Protein AF-A0A177PHB6-F1 (afdb_monomer_lite)

pLDDT: mean 78.99, std 9.46, range [44.97, 89.94]

Radius of gyration: 30.99 Å; chains: 1; bounding box: 44×29×103 Å

Sequence (149 aa):
MADPSELLQQLRPLRAPPPDGTAEVLLMALVGCGAGALLTLAVLFWRARHRPLRRAALSALASARALPATERLAAQARMLRDLVGALDGGVAHLHGESWLTRLDAIFTTTLFSEGEGRAFGDALYRPRADDPSETLDRSLQKLLSRLDR

Secondary structure (DSSP, 8-state):
---HHHHHHHS----PPP--THHHHHHHHHHHHHHHHHHHHHHHHHHHHTS-HHHHHHHHHHHHHTS-HHHHHHHHHHHHHHHHHHHHS-GGG--HHHHHHHHHHHHT-STTTTSGGGGGTGGGSS--SS-THHHHHHHHHHHHHHTT-

Foldseek 3Di:
DDDVVVVVVVPPPPPPDDPPCPVVVVVVVVVVVVVVVVVVVVVVVVCVLPPPLLVVLVVQLVVLVVDDLLCSLVSNLVSLVVSVCSVPVPCPPDAAQRNLVVSCVVLVHCCCVPHPVSCSGPVVPDDDPDRCSVVVSVVSNVSSVVVVD

Structure (mmCIF, N/CA/C/O backbone):
data_AF-A0A177PHB6-F1
#
_entry.id   AF-A0A177PHB6-F1
#
loop_
_atom_site.group_PDB
_atom_site.id
_atom_site.type_symbol
_atom_site.label_atom_id
_atom_site.label_alt_id
_atom_site.label_comp_id
_atom_site.label_asym_id
_atom_site.label_entity_id
_atom_site.label_seq_id
_atom_site.pdbx_PDB_ins_code
_atom_site.Cartn_x
_atom_site.Cartn_y
_atom_site.Cartn_z
_atom_site.occupancy
_atom_site.B_iso_or_equiv
_atom_site.auth_seq_id
_atom_site.auth_comp_id
_atom_site.auth_asym_id
_atom_site.auth_atom_id
_atom_site.pdbx_PDB_model_num
ATOM 1 N N . MET A 1 1 ? 0.836 5.698 -86.442 1.00 51.59 1 MET A N 1
ATOM 2 C CA . MET A 1 1 ? 1.066 4.676 -85.402 1.00 51.59 1 MET A CA 1
ATOM 3 C C . MET A 1 1 ? 2.437 4.972 -84.838 1.00 51.59 1 MET A C 1
ATOM 5 O O . MET A 1 1 ? 3.375 4.966 -85.618 1.00 51.59 1 MET A O 1
ATOM 9 N N . ALA A 1 2 ? 2.523 5.393 -83.576 1.00 60.09 2 ALA A N 1
ATOM 10 C CA . ALA A 1 2 ? 3.808 5.710 -82.956 1.00 60.09 2 ALA A CA 1
ATOM 11 C C . ALA A 1 2 ? 4.577 4.408 -82.701 1.00 60.09 2 ALA A C 1
ATOM 13 O O . ALA A 1 2 ? 3.974 3.426 -82.258 1.00 60.09 2 ALA A O 1
ATOM 14 N N . ASP A 1 3 ? 5.868 4.401 -83.027 1.00 70.31 3 ASP A N 1
ATOM 15 C CA . ASP A 1 3 ? 6.719 3.223 -82.904 1.00 70.31 3 ASP A CA 1
ATOM 16 C C . ASP A 1 3 ? 6.909 2.878 -81.414 1.00 70.31 3 ASP A C 1
ATOM 18 O O . ASP A 1 3 ? 7.277 3.746 -80.617 1.00 70.31 3 ASP A O 1
ATOM 22 N N . PRO A 1 4 ? 6.674 1.627 -80.982 1.00 66.50 4 PRO A N 1
ATOM 23 C CA . PRO A 1 4 ? 6.790 1.242 -79.572 1.00 66.50 4 PRO A CA 1
ATOM 24 C C . PRO A 1 4 ? 8.209 1.451 -79.009 1.00 66.50 4 PRO A C 1
ATOM 26 O O . PRO A 1 4 ? 8.388 1.636 -77.807 1.00 66.50 4 PRO A O 1
ATOM 29 N N . SER A 1 5 ? 9.217 1.489 -79.878 1.00 64.88 5 SER A N 1
ATOM 30 C CA . SER A 1 5 ? 10.608 1.835 -79.580 1.00 64.88 5 SER A CA 1
ATOM 31 C C . SER A 1 5 ? 10.809 3.308 -79.189 1.00 64.88 5 SER A C 1
ATOM 33 O O . SER A 1 5 ? 11.649 3.581 -78.333 1.00 64.88 5 SER A O 1
ATOM 35 N N . GLU A 1 6 ? 10.030 4.251 -79.734 1.00 70.88 6 GLU A N 1
ATOM 36 C CA . GLU A 1 6 ? 10.066 5.670 -79.327 1.00 70.88 6 GLU A CA 1
ATOM 37 C C . GLU A 1 6 ? 9.518 5.861 -77.906 1.00 70.88 6 GLU A C 1
ATOM 39 O O . GLU A 1 6 ? 10.100 6.593 -77.102 1.00 70.88 6 GLU A O 1
ATOM 44 N N . LEU A 1 7 ? 8.447 5.138 -77.559 1.00 68.44 7 LEU A N 1
ATOM 45 C CA . LEU A 1 7 ? 7.864 5.164 -76.213 1.00 68.44 7 LEU A CA 1
ATOM 46 C C . LEU A 1 7 ? 8.824 4.589 -75.162 1.00 68.44 7 LEU A C 1
ATOM 48 O O . LEU A 1 7 ? 8.909 5.099 -74.045 1.00 68.44 7 LEU A O 1
ATOM 52 N N . LEU A 1 8 ? 9.596 3.563 -75.528 1.00 67.50 8 LEU A N 1
ATOM 53 C CA . LEU A 1 8 ? 10.614 2.978 -74.654 1.00 67.50 8 LEU A CA 1
ATOM 54 C C . LEU A 1 8 ? 11.843 3.884 -74.489 1.00 67.50 8 LEU A C 1
ATOM 56 O O . LEU A 1 8 ? 12.426 3.913 -73.409 1.00 67.50 8 LEU A O 1
ATOM 60 N N . GLN A 1 9 ? 12.216 4.669 -75.504 1.00 66.94 9 GLN A N 1
ATOM 61 C CA . GLN A 1 9 ? 13.294 5.661 -75.381 1.00 66.94 9 GLN A CA 1
ATOM 62 C C . GLN A 1 9 ? 12.888 6.894 -74.556 1.00 66.94 9 GLN A C 1
ATOM 64 O O . GLN A 1 9 ? 13.742 7.502 -73.906 1.00 66.94 9 GLN A O 1
ATOM 69 N N . GLN A 1 10 ? 11.597 7.244 -74.526 1.00 65.12 10 GLN A N 1
ATOM 70 C CA . GLN A 1 10 ? 11.060 8.274 -73.626 1.00 65.12 10 GLN A CA 1
ATOM 71 C C . GLN A 1 10 ? 11.045 7.843 -72.155 1.00 65.12 10 GLN A C 1
ATOM 73 O O . GLN A 1 10 ? 11.134 8.695 -71.267 1.00 65.12 10 GLN A O 1
ATOM 78 N N . LEU A 1 11 ? 11.025 6.538 -71.877 1.00 62.50 11 LEU A N 1
ATOM 79 C CA . LEU A 1 11 ? 11.273 5.987 -70.546 1.00 62.50 11 LEU A CA 1
ATOM 80 C C . LEU A 1 11 ? 12.783 5.948 -70.273 1.00 62.50 11 LEU A C 1
ATOM 82 O O . LEU A 1 11 ? 13.396 4.892 -70.115 1.00 62.50 11 LEU A O 1
ATOM 86 N N . ARG A 1 12 ? 13.396 7.138 -70.207 1.00 64.25 12 ARG A N 1
ATOM 87 C CA . ARG A 1 12 ? 14.748 7.323 -69.664 1.00 64.25 12 ARG A CA 1
ATOM 88 C C . ARG A 1 12 ? 14.814 6.567 -68.329 1.00 64.25 12 ARG A C 1
ATOM 90 O O . ARG A 1 12 ? 13.943 6.795 -67.488 1.00 64.25 12 ARG A O 1
ATOM 97 N N . PRO A 1 13 ? 15.811 5.691 -68.112 1.00 62.97 13 PRO A N 1
ATOM 98 C CA . PRO A 1 13 ? 15.869 4.873 -66.912 1.00 62.97 13 PRO A CA 1
ATOM 99 C C . PRO A 1 13 ? 15.840 5.788 -65.689 1.00 62.97 13 PRO A C 1
ATOM 101 O O . PRO A 1 13 ? 16.731 6.623 -65.509 1.00 62.97 13 PRO A O 1
ATOM 104 N N . LEU A 1 14 ? 14.780 5.655 -64.888 1.00 59.31 14 LEU A N 1
ATOM 105 C CA . LEU A 1 14 ? 14.652 6.270 -63.573 1.00 59.31 14 LEU A CA 1
ATOM 106 C C . LEU A 1 14 ? 15.827 5.769 -62.737 1.00 59.31 14 LEU A C 1
ATOM 108 O O . LEU A 1 14 ? 15.810 4.667 -62.192 1.00 59.31 14 LEU A O 1
ATOM 112 N N . ARG A 1 15 ? 16.899 6.558 -62.706 1.00 60.25 15 ARG A N 1
ATOM 113 C CA . ARG A 1 15 ? 18.037 6.312 -61.832 1.00 60.25 15 ARG A CA 1
ATOM 114 C C . ARG A 1 15 ? 17.502 6.494 -60.413 1.00 60.25 15 ARG A C 1
ATOM 116 O O . ARG A 1 15 ? 17.073 7.596 -60.076 1.00 60.25 15 ARG A O 1
ATOM 123 N N . ALA A 1 16 ? 17.454 5.412 -59.635 1.00 62.97 16 ALA A N 1
ATOM 124 C CA . ALA A 1 16 ? 17.028 5.476 -58.242 1.00 62.97 16 ALA A CA 1
ATOM 125 C C . ALA A 1 16 ? 17.836 6.578 -57.529 1.00 62.97 16 ALA A C 1
ATOM 127 O O . ALA A 1 16 ? 19.054 6.652 -57.750 1.00 62.97 16 ALA A O 1
ATOM 128 N N . PRO A 1 17 ? 17.189 7.467 -56.750 1.00 64.12 17 PRO A N 1
ATOM 129 C CA . PRO A 1 17 ? 17.921 8.454 -55.971 1.00 64.12 17 PRO A CA 1
ATOM 130 C C . PRO A 1 17 ? 18.932 7.719 -55.075 1.00 64.12 17 PRO A C 1
ATOM 132 O O . PRO A 1 17 ? 18.623 6.624 -54.594 1.00 64.12 17 PRO A O 1
ATOM 135 N N . PRO A 1 18 ? 20.157 8.254 -54.899 1.00 66.12 18 PRO A N 1
ATOM 136 C CA . PRO A 1 18 ? 21.119 7.652 -53.984 1.00 66.12 18 PRO A CA 1
ATOM 137 C C . PRO A 1 18 ? 20.458 7.540 -52.605 1.00 66.12 18 PRO A C 1
ATOM 139 O O . PRO A 1 18 ? 19.736 8.469 -52.244 1.00 66.12 18 PRO A O 1
ATOM 142 N N . PRO A 1 19 ? 20.665 6.437 -51.861 1.00 64.25 19 PRO A N 1
ATOM 143 C CA . PRO A 1 19 ? 20.061 6.273 -50.549 1.00 64.25 19 PRO A CA 1
ATOM 144 C C . PRO A 1 19 ? 20.497 7.440 -49.668 1.00 64.25 19 PRO A C 1
ATOM 146 O O . PRO A 1 19 ? 21.654 7.551 -49.262 1.00 64.25 19 PRO A O 1
ATOM 149 N N . ASP A 1 20 ? 19.574 8.354 -49.422 1.00 68.75 20 ASP A N 1
ATOM 150 C CA . ASP A 1 20 ? 19.720 9.397 -48.441 1.00 68.75 20 ASP A CA 1
ATOM 151 C C . ASP A 1 20 ? 19.541 8.706 -47.092 1.00 68.75 20 ASP A C 1
ATOM 153 O O . ASP A 1 20 ? 18.472 8.193 -46.778 1.00 68.75 20 ASP A O 1
ATOM 157 N N . GLY A 1 21 ? 20.609 8.622 -46.293 1.00 73.62 21 GLY A N 1
ATOM 158 C CA . GLY A 1 21 ? 20.626 7.937 -44.988 1.00 73.62 21 GLY A CA 1
ATOM 159 C C . GLY A 1 21 ? 19.625 8.480 -43.953 1.00 73.62 21 GLY A C 1
ATOM 160 O O . GLY A 1 21 ? 19.701 8.135 -42.781 1.00 73.62 21 GLY A O 1
ATOM 161 N N . THR A 1 22 ? 18.678 9.324 -44.366 1.00 77.88 22 THR A N 1
ATOM 162 C CA . THR A 1 22 ? 17.543 9.843 -43.604 1.00 77.88 22 THR A CA 1
ATOM 163 C C . THR A 1 22 ? 16.736 8.713 -42.976 1.00 77.88 22 THR A C 1
ATOM 165 O O . THR A 1 22 ? 16.455 8.779 -41.783 1.00 77.88 22 THR A O 1
ATOM 168 N N . ALA A 1 23 ? 16.433 7.646 -43.724 1.00 77.38 23 ALA A N 1
ATOM 169 C CA . ALA A 1 23 ? 15.721 6.477 -43.207 1.00 77.38 23 ALA A CA 1
ATOM 170 C C . ALA A 1 23 ? 16.511 5.767 -42.095 1.00 77.38 23 ALA A C 1
ATOM 172 O O . ALA A 1 23 ? 15.937 5.360 -41.089 1.00 77.38 23 ALA A O 1
ATOM 173 N N . GLU A 1 24 ? 17.831 5.673 -42.246 1.00 80.69 24 GLU A N 1
ATOM 174 C CA . GLU A 1 24 ? 18.730 5.044 -41.277 1.00 80.69 24 GLU A CA 1
ATOM 175 C C . GLU A 1 24 ? 18.852 5.891 -40.000 1.00 80.69 24 GLU A C 1
ATOM 177 O O . GLU A 1 24 ? 18.748 5.372 -38.890 1.00 80.69 24 GLU A O 1
ATOM 182 N N . VAL A 1 25 ? 18.949 7.217 -40.150 1.00 81.88 25 VAL A N 1
ATOM 183 C CA . VAL A 1 25 ? 18.937 8.184 -39.041 1.00 81.88 25 VAL A CA 1
ATOM 184 C C . VAL A 1 25 ? 17.594 8.176 -38.306 1.00 81.88 25 VAL A C 1
ATOM 186 O O . VAL A 1 25 ? 17.575 8.172 -37.076 1.00 81.88 25 VAL A O 1
ATOM 189 N N . LEU A 1 26 ? 16.469 8.129 -39.026 1.00 83.50 26 LEU A N 1
ATOM 190 C CA . LEU A 1 26 ? 15.128 8.007 -38.444 1.00 83.50 26 LEU A CA 1
ATOM 191 C C . LEU A 1 26 ? 14.970 6.696 -37.676 1.00 83.50 26 LEU A C 1
ATOM 193 O O . LEU A 1 26 ? 14.433 6.698 -36.570 1.00 83.50 26 LEU A O 1
ATOM 197 N N . LEU A 1 27 ? 15.470 5.589 -38.225 1.00 83.88 27 LEU A N 1
ATOM 198 C CA . LEU A 1 27 ? 15.413 4.284 -37.576 1.00 83.88 27 LEU A CA 1
ATOM 199 C C . LEU A 1 27 ? 16.285 4.256 -36.313 1.00 83.88 27 LEU A C 1
ATOM 201 O O . LEU A 1 27 ? 15.824 3.807 -35.265 1.00 83.88 27 LEU A O 1
ATOM 205 N N . MET A 1 28 ? 17.495 4.823 -36.364 1.00 84.56 28 MET A N 1
ATOM 206 C CA . MET A 1 28 ? 18.360 4.989 -35.190 1.00 84.56 28 MET A CA 1
ATOM 207 C C . MET A 1 28 ? 17.728 5.886 -34.121 1.00 84.56 28 MET A C 1
ATOM 209 O O . MET A 1 28 ? 17.777 5.552 -32.936 1.00 84.56 28 MET A O 1
ATOM 213 N N . ALA A 1 29 ? 17.088 6.988 -34.519 1.00 85.62 29 ALA A N 1
ATOM 214 C CA . ALA A 1 29 ? 16.377 7.870 -33.599 1.00 85.62 29 ALA A CA 1
ATOM 215 C C . ALA A 1 29 ? 15.196 7.150 -32.929 1.00 85.62 29 ALA A C 1
ATOM 217 O O . ALA A 1 29 ? 15.028 7.242 -31.714 1.00 85.62 29 ALA A O 1
ATOM 218 N N . LEU A 1 30 ? 14.418 6.376 -33.694 1.00 87.50 30 LEU A N 1
ATOM 219 C CA . LEU A 1 30 ? 13.278 5.622 -33.174 1.00 87.50 30 LEU A CA 1
ATOM 220 C C . LEU A 1 30 ? 13.721 4.543 -32.177 1.00 87.50 30 LEU A C 1
ATOM 222 O O . LEU A 1 30 ? 13.134 4.412 -31.102 1.00 87.50 30 LEU A O 1
ATOM 226 N N . VAL A 1 31 ? 14.792 3.811 -32.501 1.00 89.81 31 VAL A N 1
ATOM 227 C CA . VAL A 1 31 ? 15.393 2.804 -31.614 1.00 89.81 31 VAL A CA 1
ATOM 228 C C . VAL A 1 31 ? 15.946 3.456 -30.346 1.00 89.81 31 VAL A C 1
ATOM 230 O O . VAL A 1 31 ? 15.690 2.963 -29.248 1.00 89.81 31 VAL A O 1
ATOM 233 N N . GLY A 1 32 ? 16.644 4.588 -30.471 1.00 87.50 32 GLY A N 1
ATOM 234 C CA . GLY A 1 32 ? 17.168 5.345 -29.334 1.00 87.50 32 GLY A CA 1
ATOM 235 C C . GLY A 1 32 ? 16.064 5.841 -28.398 1.00 87.50 32 GLY A C 1
ATOM 236 O O . GLY A 1 32 ? 16.145 5.645 -27.184 1.00 87.50 32 GLY A O 1
ATOM 237 N N . CYS A 1 33 ? 14.989 6.412 -28.950 1.00 89.94 33 CYS A N 1
ATOM 238 C CA . CYS A 1 33 ? 13.818 6.822 -28.175 1.00 89.94 33 CYS A CA 1
ATOM 239 C C . CYS A 1 33 ? 13.131 5.628 -27.500 1.00 89.94 33 CYS A C 1
ATOM 241 O O . CYS A 1 33 ? 12.792 5.712 -26.319 1.00 89.94 33 CYS A O 1
ATOM 243 N N . GLY A 1 34 ? 12.967 4.511 -28.214 1.00 88.31 34 GLY A N 1
ATOM 244 C CA . GLY A 1 34 ? 12.382 3.287 -27.668 1.00 88.31 34 GLY A CA 1
ATOM 245 C C . GLY A 1 34 ? 13.191 2.729 -26.497 1.00 88.31 34 GLY A C 1
ATOM 246 O O . GLY A 1 34 ? 12.635 2.466 -25.432 1.00 88.31 34 GLY A O 1
ATOM 247 N N . ALA A 1 35 ? 14.512 2.622 -26.651 1.00 88.06 35 ALA A N 1
ATOM 248 C CA . ALA A 1 35 ? 15.411 2.164 -25.594 1.00 88.06 35 ALA A CA 1
ATOM 249 C C . ALA A 1 35 ? 15.413 3.112 -24.382 1.00 88.06 35 ALA A C 1
ATOM 251 O O . ALA A 1 35 ? 15.371 2.652 -23.240 1.00 88.06 35 ALA A O 1
ATOM 252 N N . GLY A 1 36 ? 15.393 4.429 -24.612 1.00 89.62 36 GLY A N 1
ATOM 253 C CA . GLY A 1 36 ? 15.278 5.432 -23.551 1.00 89.62 36 GLY A CA 1
ATOM 254 C C . GLY A 1 36 ? 13.955 5.333 -22.782 1.00 89.62 36 GLY A C 1
ATOM 255 O O . GLY A 1 36 ? 13.945 5.365 -21.548 1.00 89.62 36 GLY A O 1
ATOM 256 N N . ALA A 1 37 ? 12.838 5.135 -23.484 1.00 87.88 37 ALA A N 1
ATOM 257 C CA . ALA A 1 37 ? 11.535 4.905 -22.861 1.00 87.88 37 ALA A CA 1
ATOM 258 C C . ALA A 1 37 ? 11.527 3.606 -22.036 1.00 87.88 37 ALA A C 1
ATOM 260 O O . ALA A 1 37 ? 11.032 3.580 -20.910 1.00 87.88 37 ALA A O 1
ATOM 261 N N . LEU A 1 38 ? 12.144 2.538 -22.545 1.00 88.38 38 LEU A N 1
ATOM 262 C CA . LEU A 1 38 ? 12.242 1.269 -21.825 1.00 88.38 38 LEU A CA 1
ATOM 263 C C . LEU A 1 38 ? 13.099 1.389 -20.559 1.00 88.38 38 LEU A C 1
ATOM 265 O O . LEU A 1 38 ? 12.699 0.911 -19.500 1.00 88.38 38 LEU A O 1
ATOM 269 N N . LEU A 1 39 ? 14.247 2.067 -20.642 1.00 89.50 39 LEU A N 1
ATOM 270 C CA . LEU A 1 39 ? 15.123 2.322 -19.496 1.00 89.50 39 LEU A CA 1
ATOM 271 C C . LEU A 1 39 ? 14.441 3.188 -18.440 1.00 89.50 39 LEU A C 1
ATOM 273 O O . LEU A 1 39 ? 14.523 2.888 -17.252 1.00 89.50 39 LEU A O 1
ATOM 277 N N . THR A 1 40 ? 13.742 4.244 -18.852 1.00 87.38 40 THR A N 1
ATOM 278 C CA . THR A 1 40 ? 12.999 5.097 -17.915 1.00 87.38 40 THR A CA 1
ATOM 279 C C . THR A 1 40 ? 11.869 4.329 -17.237 1.00 87.38 40 THR A C 1
ATOM 281 O O . THR A 1 40 ? 11.743 4.417 -16.017 1.00 87.38 40 THR A O 1
ATOM 284 N N . LEU A 1 41 ? 11.115 3.506 -17.971 1.00 86.38 41 LEU A N 1
ATOM 285 C CA . LEU A 1 41 ? 10.113 2.608 -17.391 1.00 86.38 41 LEU A CA 1
ATOM 286 C C . LEU A 1 41 ? 10.737 1.592 -16.430 1.00 86.38 41 LEU A C 1
ATOM 288 O O . LEU A 1 41 ? 10.224 1.415 -15.328 1.00 86.38 41 LEU A O 1
ATOM 292 N N . ALA A 1 42 ? 11.863 0.976 -16.792 1.00 83.00 42 ALA A N 1
ATOM 293 C CA . ALA A 1 42 ? 12.574 0.032 -15.935 1.00 83.00 42 ALA A CA 1
ATOM 294 C C . ALA A 1 42 ? 13.073 0.698 -14.646 1.00 83.00 42 ALA A C 1
ATOM 296 O O . ALA A 1 42 ? 12.888 0.155 -13.560 1.00 83.00 42 ALA A O 1
ATOM 297 N N . VAL A 1 43 ? 13.640 1.905 -14.735 1.00 81.06 43 VAL A N 1
ATOM 298 C CA . VAL A 1 43 ? 14.078 2.683 -13.569 1.00 81.06 43 VAL A CA 1
ATOM 299 C C . VAL A 1 43 ? 12.888 3.113 -12.718 1.00 81.06 43 VAL A C 1
ATOM 301 O O . VAL A 1 43 ? 12.966 3.033 -11.496 1.00 81.06 43 VAL A O 1
ATOM 304 N N . LEU A 1 44 ? 11.778 3.549 -13.314 1.00 77.81 44 LEU A N 1
ATOM 305 C CA . LEU A 1 44 ? 10.564 3.895 -12.573 1.00 77.81 44 LEU A CA 1
ATOM 306 C C . LEU A 1 44 ? 9.982 2.674 -11.861 1.00 77.81 44 LEU A C 1
ATOM 308 O O . LEU A 1 44 ? 9.638 2.773 -10.686 1.00 77.81 44 LEU A O 1
ATOM 312 N N . PHE A 1 45 ? 9.936 1.524 -12.531 1.00 75.19 45 PHE A N 1
ATOM 313 C CA . PHE A 1 45 ? 9.483 0.261 -11.958 1.00 75.19 45 PHE A CA 1
ATOM 314 C C . PHE A 1 45 ? 10.403 -0.200 -10.824 1.00 75.19 45 PHE A C 1
ATOM 316 O O . PHE A 1 45 ? 9.937 -0.545 -9.739 1.00 75.19 45 PHE A O 1
ATOM 323 N N . TRP A 1 46 ? 11.718 -0.117 -11.028 1.00 69.25 46 TRP A N 1
ATOM 324 C CA . TRP A 1 46 ? 12.711 -0.443 -10.014 1.00 69.25 46 TRP A CA 1
ATOM 325 C C . TRP A 1 46 ? 12.604 0.502 -8.816 1.00 69.25 46 TRP A C 1
ATOM 327 O O . TRP A 1 46 ? 12.503 0.058 -7.679 1.00 69.25 46 TRP A O 1
ATOM 337 N N . ARG A 1 47 ? 12.497 1.814 -9.039 1.00 65.88 47 ARG A N 1
ATOM 338 C CA . ARG A 1 47 ? 12.294 2.791 -7.961 1.00 65.88 47 ARG A CA 1
ATOM 339 C C . ARG A 1 47 ? 10.957 2.618 -7.262 1.00 65.88 47 ARG A C 1
ATOM 341 O O . ARG A 1 47 ? 10.907 2.864 -6.066 1.00 65.88 47 ARG A O 1
ATOM 348 N N . ALA A 1 48 ? 9.896 2.216 -7.959 1.00 63.50 48 ALA A N 1
ATOM 349 C CA . ALA A 1 48 ? 8.610 1.890 -7.349 1.00 63.50 48 ALA A CA 1
ATOM 350 C C . ALA A 1 48 ? 8.730 0.654 -6.448 1.00 63.50 48 ALA A C 1
ATOM 352 O O . ALA A 1 48 ? 8.252 0.679 -5.317 1.00 63.50 48 ALA A O 1
ATOM 353 N N . ARG A 1 49 ? 9.449 -0.378 -6.906 1.00 63.47 49 ARG A N 1
ATOM 354 C CA . ARG A 1 49 ? 9.733 -1.600 -6.141 1.00 63.47 49 ARG A CA 1
ATOM 355 C C . ARG A 1 49 ? 10.658 -1.351 -4.943 1.00 63.47 49 ARG A C 1
ATOM 357 O O . ARG A 1 49 ? 10.488 -1.984 -3.910 1.00 63.47 49 ARG A O 1
ATOM 364 N N . HIS A 1 50 ? 11.601 -0.418 -5.074 1.00 57.72 50 HIS A N 1
ATOM 365 C CA . HIS A 1 50 ? 12.599 -0.068 -4.057 1.00 57.72 50 HIS A CA 1
ATOM 366 C C . HIS A 1 50 ? 12.292 1.236 -3.309 1.00 57.72 50 HIS A C 1
ATOM 368 O O . HIS A 1 50 ? 13.157 1.756 -2.598 1.00 57.72 50 HIS A O 1
ATOM 374 N N . ARG A 1 51 ? 11.076 1.796 -3.422 1.00 62.56 51 ARG A N 1
ATOM 375 C CA . ARG A 1 51 ? 10.674 2.844 -2.479 1.00 62.56 51 ARG A CA 1
ATOM 376 C C . ARG A 1 51 ? 10.746 2.235 -1.082 1.00 62.56 51 ARG A C 1
ATOM 378 O O . ARG A 1 51 ? 10.315 1.096 -0.919 1.00 62.56 51 ARG A O 1
ATOM 385 N N . PRO A 1 52 ? 11.241 2.966 -0.069 1.00 72.75 52 PRO A N 1
ATOM 386 C CA . PRO A 1 52 ? 11.158 2.488 1.299 1.00 72.75 52 PRO A CA 1
ATOM 387 C C . PRO A 1 52 ? 9.675 2.288 1.618 1.00 72.75 52 PRO A C 1
ATOM 389 O O . PRO A 1 52 ? 8.941 3.262 1.801 1.00 72.75 52 PRO A O 1
ATOM 392 N N . LEU A 1 53 ? 9.240 1.024 1.613 1.00 75.12 53 LEU A N 1
ATOM 393 C CA . LEU A 1 53 ? 7.849 0.585 1.767 1.00 75.12 53 LEU A CA 1
ATOM 394 C C . LEU A 1 53 ? 7.205 1.261 2.973 1.00 75.12 53 LEU A C 1
ATOM 396 O O . LEU A 1 53 ? 6.085 1.757 2.903 1.00 75.12 53 LEU A O 1
ATOM 400 N N . ARG A 1 54 ? 7.995 1.413 4.037 1.00 76.31 54 ARG A N 1
ATOM 401 C CA . ARG A 1 54 ? 7.658 2.168 5.237 1.00 76.31 54 ARG A CA 1
ATOM 402 C C . ARG A 1 54 ? 7.274 3.624 4.966 1.00 76.31 54 ARG A C 1
ATOM 404 O O . ARG A 1 54 ? 6.239 4.073 5.440 1.00 76.31 54 ARG A O 1
ATOM 411 N N . ARG A 1 55 ? 8.079 4.385 4.217 1.00 79.56 55 ARG A N 1
ATOM 412 C CA . ARG A 1 55 ? 7.787 5.804 3.939 1.00 79.56 55 ARG A CA 1
ATOM 413 C C . ARG A 1 55 ? 6.528 5.947 3.092 1.00 79.56 55 ARG A C 1
ATOM 415 O O . ARG A 1 55 ? 5.742 6.850 3.349 1.00 79.56 55 ARG A O 1
ATOM 422 N N . ALA A 1 56 ? 6.340 5.051 2.122 1.00 80.75 56 ALA A N 1
ATOM 423 C CA . ALA A 1 56 ? 5.138 5.016 1.296 1.00 80.75 56 ALA A CA 1
ATOM 424 C C . ALA A 1 56 ? 3.889 4.680 2.133 1.00 80.75 56 ALA A C 1
ATOM 426 O O . ALA A 1 56 ? 2.893 5.396 2.050 1.00 80.75 56 ALA A O 1
ATOM 427 N N . ALA A 1 57 ? 3.976 3.672 3.005 1.00 82.94 57 ALA A N 1
ATOM 428 C CA . ALA A 1 57 ? 2.906 3.300 3.926 1.00 82.94 57 ALA A CA 1
ATOM 429 C C . ALA A 1 57 ? 2.568 4.433 4.909 1.00 82.94 57 ALA A C 1
ATOM 431 O O . ALA A 1 57 ? 1.405 4.774 5.081 1.00 82.94 57 ALA A O 1
ATOM 432 N N . LEU A 1 58 ? 3.572 5.092 5.497 1.00 83.56 58 LEU A N 1
ATOM 433 C CA . LEU A 1 58 ? 3.352 6.232 6.393 1.00 83.56 58 LEU A CA 1
ATOM 434 C C . LEU A 1 58 ? 2.737 7.434 5.665 1.00 83.56 58 LEU A C 1
ATOM 436 O O . LEU A 1 58 ? 1.859 8.090 6.221 1.00 83.56 58 LEU A O 1
ATOM 440 N N . SER A 1 59 ? 3.157 7.720 4.426 1.00 85.19 59 SER A N 1
ATOM 441 C CA . SER A 1 59 ? 2.525 8.780 3.631 1.00 85.19 59 SER A CA 1
ATOM 442 C C . SER A 1 59 ? 1.079 8.449 3.279 1.00 85.19 59 SER A C 1
ATOM 444 O O . SER A 1 59 ? 0.223 9.318 3.384 1.00 85.19 59 SER A O 1
ATOM 446 N N . ALA A 1 60 ? 0.790 7.195 2.925 1.00 85.25 60 ALA A N 1
ATOM 447 C CA . ALA A 1 60 ? -0.562 6.757 2.604 1.00 85.25 60 ALA A CA 1
ATOM 448 C C . ALA A 1 60 ? -1.481 6.801 3.834 1.00 85.25 60 ALA A C 1
ATOM 450 O O . ALA A 1 60 ? -2.616 7.258 3.725 1.00 85.25 60 ALA A O 1
ATOM 451 N N . LEU A 1 61 ? -0.974 6.431 5.015 1.00 86.44 61 LEU A N 1
ATOM 452 C CA . LEU A 1 61 ? -1.698 6.573 6.280 1.00 86.44 61 LEU A CA 1
ATOM 453 C C . LEU A 1 61 ? -1.990 8.049 6.598 1.00 86.44 61 LEU A C 1
ATOM 455 O O . LEU A 1 61 ? -3.102 8.396 6.989 1.00 86.44 61 LEU A O 1
ATOM 459 N N . ALA A 1 62 ? -1.021 8.944 6.377 1.00 86.31 62 ALA A N 1
ATOM 460 C CA . ALA A 1 62 ? -1.225 10.382 6.549 1.00 86.31 62 ALA A CA 1
ATOM 461 C C . ALA A 1 62 ? -2.275 10.946 5.574 1.00 86.31 62 ALA A C 1
ATOM 463 O O . ALA A 1 62 ? -3.107 11.757 5.975 1.00 86.31 62 ALA A O 1
ATOM 464 N N . SER A 1 63 ? -2.280 10.490 4.318 1.00 86.38 63 SER A N 1
ATOM 465 C CA . SER A 1 63 ? -3.312 10.848 3.338 1.00 86.38 63 SER A CA 1
ATOM 466 C C . SER A 1 63 ? -4.690 10.305 3.724 1.00 86.38 63 SER A C 1
ATOM 468 O O . SER A 1 63 ? -5.676 11.022 3.584 1.00 86.38 63 SER A O 1
ATOM 470 N N . ALA A 1 64 ? -4.769 9.084 4.265 1.00 86.56 64 ALA A N 1
ATOM 471 C CA . ALA A 1 64 ? -6.027 8.503 4.731 1.00 86.56 64 ALA A CA 1
ATOM 472 C C . ALA A 1 64 ? -6.639 9.311 5.887 1.00 86.56 64 ALA A C 1
ATOM 474 O O . ALA A 1 64 ? -7.846 9.533 5.914 1.00 86.56 64 ALA A O 1
ATOM 475 N N . ARG A 1 65 ? -5.813 9.836 6.800 1.00 84.38 65 ARG A N 1
ATOM 476 C CA . ARG A 1 65 ? -6.271 10.700 7.905 1.00 84.38 65 ARG A CA 1
ATOM 477 C C . ARG A 1 65 ? -6.942 11.995 7.451 1.00 84.38 65 ARG A C 1
ATOM 479 O O . ARG A 1 65 ? -7.755 12.531 8.196 1.00 84.38 65 ARG A O 1
ATOM 486 N N . ALA A 1 66 ? -6.613 12.492 6.260 1.00 86.06 66 ALA A N 1
ATOM 487 C CA . ALA A 1 66 ? -7.243 13.683 5.695 1.00 86.06 66 ALA A CA 1
ATOM 488 C C . ALA A 1 66 ? -8.648 13.410 5.121 1.00 86.06 66 ALA A C 1
ATOM 490 O O . ALA A 1 66 ? -9.359 14.358 4.793 1.00 86.06 66 ALA A O 1
ATOM 491 N N . LEU A 1 67 ? -9.052 12.140 4.995 1.00 84.94 67 LEU A N 1
ATOM 492 C CA . LEU A 1 67 ? -10.351 11.749 4.450 1.00 84.94 67 LEU A CA 1
ATOM 493 C C . LEU A 1 67 ? -11.461 11.730 5.521 1.00 84.94 67 LEU A C 1
ATOM 495 O O . LEU A 1 67 ? -11.190 11.525 6.718 1.00 84.94 67 LEU A O 1
ATOM 499 N N . PRO A 1 68 ? -12.733 11.875 5.093 1.00 81.75 68 PRO A N 1
ATOM 500 C CA . PRO A 1 68 ? -13.895 11.618 5.938 1.00 81.75 68 PRO A CA 1
ATOM 501 C C . PRO A 1 68 ? -13.844 10.217 6.564 1.00 81.75 68 PRO A C 1
ATOM 503 O O . PRO A 1 68 ? -13.334 9.277 5.956 1.00 81.75 68 PRO A O 1
ATOM 506 N N . ALA A 1 69 ? -14.408 10.069 7.765 1.00 75.06 69 ALA A N 1
ATOM 507 C CA . ALA A 1 69 ? -14.455 8.811 8.524 1.00 75.06 69 ALA A CA 1
ATOM 508 C C . ALA A 1 69 ? -14.914 7.602 7.683 1.00 75.06 69 ALA A C 1
ATOM 510 O O . ALA A 1 69 ? -14.309 6.533 7.719 1.00 75.06 69 ALA A O 1
ATOM 511 N N . THR A 1 70 ? -15.938 7.805 6.850 1.00 72.88 70 THR A N 1
ATOM 512 C CA . THR A 1 70 ? -16.523 6.783 5.970 1.00 72.88 70 THR A CA 1
ATOM 513 C C . THR A 1 70 ? -15.556 6.262 4.905 1.00 72.88 70 THR A C 1
ATOM 515 O O . THR A 1 70 ? -15.644 5.105 4.505 1.00 72.88 70 THR A O 1
ATOM 518 N N . GLU A 1 71 ? -14.626 7.097 4.443 1.00 81.94 71 GLU A N 1
ATOM 519 C CA . GLU A 1 71 ? -13.665 6.763 3.384 1.00 81.94 71 GLU A CA 1
ATOM 520 C C . GLU A 1 71 ? -12.296 6.361 3.943 1.00 81.94 71 GLU A C 1
ATOM 522 O O . GLU A 1 71 ? -11.539 5.631 3.297 1.00 81.94 71 GLU A O 1
ATOM 527 N N . ARG A 1 72 ? -11.987 6.797 5.167 1.00 85.69 72 ARG A N 1
ATOM 528 C CA . ARG A 1 72 ? -10.709 6.557 5.841 1.00 85.69 72 ARG A CA 1
ATOM 529 C C . ARG A 1 72 ? -10.408 5.072 6.003 1.00 85.69 72 ARG A C 1
ATOM 531 O O . ARG A 1 72 ? -9.313 4.636 5.653 1.00 85.69 72 ARG A O 1
ATOM 538 N N . LEU A 1 73 ? -11.385 4.287 6.455 1.00 84.44 73 LEU A N 1
ATOM 539 C CA . LEU A 1 73 ? -11.222 2.847 6.677 1.00 84.44 73 LEU A CA 1
ATOM 540 C C . LEU A 1 73 ? -10.946 2.103 5.358 1.00 84.44 73 LEU A C 1
ATOM 542 O O . LEU A 1 73 ? -10.055 1.256 5.280 1.00 84.44 73 LEU A O 1
ATOM 546 N N . ALA A 1 74 ? -11.639 2.478 4.279 1.00 85.44 74 ALA A N 1
ATOM 547 C CA . ALA A 1 74 ? -11.403 1.922 2.948 1.00 85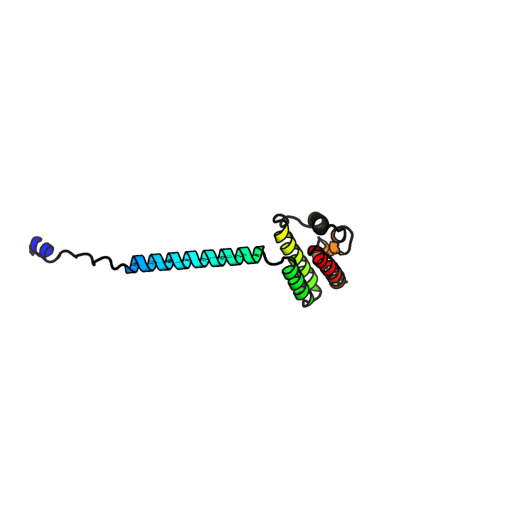.44 74 ALA A CA 1
ATOM 548 C C . ALA A 1 74 ? -10.015 2.300 2.397 1.00 85.44 74 ALA A C 1
ATOM 550 O O . ALA A 1 74 ? -9.334 1.460 1.800 1.00 85.44 74 ALA A O 1
ATOM 551 N N . ALA A 1 75 ? -9.568 3.538 2.628 1.00 86.81 75 ALA A N 1
ATOM 552 C CA . ALA A 1 75 ? -8.233 3.990 2.246 1.00 86.81 75 ALA A CA 1
ATOM 553 C C . ALA A 1 75 ? -7.126 3.241 3.013 1.00 86.81 75 ALA A C 1
ATOM 555 O O . ALA A 1 75 ? -6.162 2.781 2.398 1.00 86.81 75 ALA A O 1
ATOM 556 N N 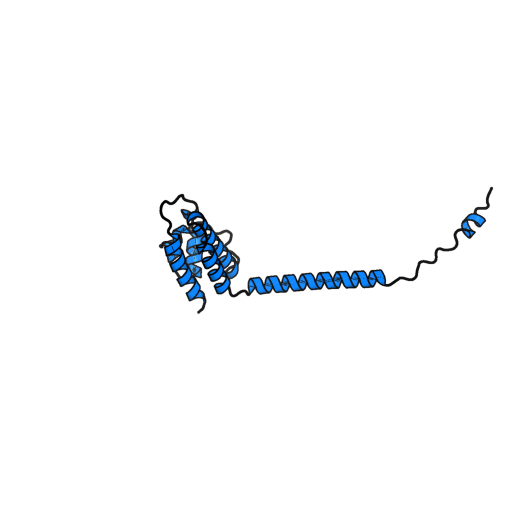. GLN A 1 76 ? -7.292 3.038 4.325 1.00 87.50 76 GLN A N 1
ATOM 557 C CA . GLN A 1 76 ? -6.393 2.220 5.149 1.00 87.50 76 GLN A CA 1
ATOM 558 C C . GLN A 1 76 ? -6.349 0.758 4.668 1.00 87.50 76 GLN A C 1
ATOM 560 O O . GLN A 1 76 ? -5.269 0.182 4.527 1.00 87.50 76 GLN A O 1
ATOM 565 N N . ALA A 1 77 ? -7.504 0.160 4.352 1.00 87.81 77 ALA A N 1
ATOM 566 C CA . ALA A 1 77 ? -7.584 -1.210 3.842 1.00 87.81 77 ALA A CA 1
ATOM 567 C C . ALA A 1 77 ? -6.860 -1.371 2.494 1.00 87.81 77 ALA A C 1
ATOM 569 O O . ALA A 1 77 ? -6.149 -2.356 2.276 1.00 87.81 77 ALA A O 1
ATOM 570 N N . ARG A 1 78 ? -7.012 -0.392 1.591 1.00 86.88 78 ARG A N 1
ATOM 571 C CA . ARG A 1 78 ? -6.303 -0.366 0.304 1.00 86.88 78 ARG A CA 1
ATOM 572 C C . ARG A 1 78 ? -4.794 -0.225 0.503 1.00 86.88 78 ARG A C 1
ATOM 574 O O . ARG A 1 78 ? -4.049 -1.008 -0.073 1.00 86.88 78 ARG A O 1
ATOM 581 N N . MET A 1 79 ? -4.357 0.677 1.385 1.00 89.06 79 MET A N 1
ATOM 582 C CA . MET A 1 79 ? -2.942 0.817 1.743 1.00 89.06 79 MET A CA 1
ATOM 583 C C . MET A 1 79 ? -2.343 -0.506 2.241 1.00 89.06 79 MET A C 1
ATOM 585 O O . MET A 1 79 ? -1.250 -0.879 1.819 1.00 89.06 79 MET A O 1
ATOM 589 N N . LEU A 1 80 ? -3.041 -1.221 3.131 1.00 87.56 80 LEU A N 1
ATOM 590 C CA . LEU A 1 80 ? -2.581 -2.519 3.633 1.00 87.56 80 LEU A CA 1
ATOM 591 C C . LEU A 1 80 ? -2.455 -3.552 2.510 1.00 87.56 80 LEU A C 1
ATOM 593 O O . LEU A 1 80 ? -1.461 -4.274 2.465 1.00 87.56 80 LEU A O 1
ATOM 597 N N . ARG A 1 81 ? -3.417 -3.600 1.581 1.00 87.50 81 ARG A N 1
ATOM 598 C CA . ARG A 1 81 ? -3.331 -4.483 0.409 1.00 87.50 81 ARG A CA 1
ATOM 599 C C . ARG A 1 81 ? -2.129 -4.165 -0.470 1.00 87.50 81 ARG A C 1
ATOM 601 O O . ARG A 1 81 ? -1.411 -5.089 -0.841 1.00 87.50 81 ARG A O 1
ATOM 608 N N . ASP A 1 82 ? -1.883 -2.892 -0.753 1.00 83.75 82 ASP A N 1
ATOM 609 C CA . ASP A 1 82 ? -0.748 -2.472 -1.579 1.00 83.75 82 ASP A CA 1
ATOM 610 C C . ASP A 1 82 ? 0.587 -2.799 -0.895 1.00 83.75 82 ASP A C 1
ATOM 612 O O . ASP A 1 82 ? 1.511 -3.314 -1.527 1.00 83.75 82 ASP A O 1
ATOM 616 N N . LEU A 1 83 ? 0.676 -2.566 0.419 1.00 84.56 83 LEU A N 1
ATOM 617 C CA . LEU A 1 83 ? 1.863 -2.867 1.216 1.00 84.56 83 LEU A CA 1
ATOM 618 C C . LEU A 1 83 ? 2.165 -4.369 1.235 1.00 84.56 83 LEU A C 1
ATOM 620 O O . LEU A 1 83 ? 3.295 -4.775 0.964 1.00 84.56 83 LEU A O 1
ATOM 624 N N . VAL A 1 84 ? 1.163 -5.200 1.523 1.00 84.44 84 VAL A N 1
ATOM 625 C CA . VAL A 1 84 ? 1.348 -6.654 1.560 1.00 84.44 84 VAL A CA 1
ATOM 626 C C . VAL A 1 84 ? 1.592 -7.219 0.161 1.00 84.44 84 VAL A C 1
ATOM 628 O O . VAL A 1 84 ? 2.451 -8.083 -0.008 1.00 84.44 84 VAL A O 1
ATOM 631 N N . GLY A 1 85 ? 0.905 -6.701 -0.859 1.00 82.69 85 GLY A N 1
ATOM 632 C CA . GLY A 1 85 ? 1.160 -7.053 -2.254 1.00 82.69 85 GLY A CA 1
ATOM 633 C C . GLY A 1 85 ? 2.605 -6.764 -2.664 1.00 82.69 85 GLY A C 1
ATOM 634 O O . GLY A 1 85 ? 3.224 -7.572 -3.354 1.00 82.69 85 GLY A O 1
ATOM 635 N N . ALA A 1 86 ? 3.184 -5.664 -2.181 1.00 78.31 86 ALA A N 1
ATOM 636 C CA . ALA A 1 86 ? 4.578 -5.339 -2.446 1.00 78.31 86 ALA A CA 1
ATOM 637 C C . ALA A 1 86 ? 5.577 -6.246 -1.700 1.00 78.31 86 ALA A C 1
ATOM 639 O O . ALA A 1 86 ? 6.631 -6.545 -2.273 1.00 78.31 86 ALA A O 1
ATOM 640 N N . LEU A 1 87 ? 5.242 -6.685 -0.478 1.00 78.44 87 LEU A N 1
ATOM 641 C CA . LEU A 1 87 ? 6.069 -7.556 0.373 1.00 78.44 87 LEU A CA 1
ATOM 642 C C . LEU A 1 87 ? 6.068 -9.025 -0.076 1.00 78.44 87 LEU A C 1
ATOM 644 O O . LEU A 1 87 ? 7.126 -9.641 -0.135 1.00 78.44 87 LEU A O 1
ATOM 648 N N . ASP A 1 88 ? 4.895 -9.576 -0.387 1.00 75.12 88 ASP A N 1
ATOM 649 C CA . ASP A 1 88 ? 4.678 -11.027 -0.492 1.00 75.12 88 ASP A CA 1
ATOM 650 C C . ASP A 1 88 ? 4.160 -11.462 -1.877 1.00 75.12 88 ASP A C 1
ATOM 652 O O . ASP A 1 88 ? 4.131 -12.645 -2.197 1.00 75.12 88 ASP A O 1
ATOM 656 N N . GLY A 1 89 ? 3.751 -10.518 -2.738 1.00 67.31 89 GLY A N 1
ATOM 657 C CA . GLY A 1 89 ? 3.433 -10.759 -4.155 1.00 67.31 89 GLY A CA 1
ATOM 658 C C . GLY A 1 89 ? 2.208 -11.637 -4.455 1.00 67.31 89 GLY A C 1
ATOM 659 O O . GLY A 1 89 ? 1.798 -11.708 -5.610 1.00 67.31 89 GLY A O 1
ATOM 660 N N . GLY A 1 90 ? 1.603 -12.282 -3.449 1.00 67.00 90 GLY A N 1
ATOM 661 C CA . GLY A 1 90 ? 0.606 -13.341 -3.643 1.00 67.00 90 GLY A CA 1
ATOM 662 C C . GLY A 1 90 ? -0.729 -13.161 -2.924 1.00 67.00 90 GLY A C 1
ATOM 663 O O . GLY A 1 90 ? -1.564 -14.048 -3.001 1.00 67.00 90 GLY A O 1
ATOM 664 N N . VAL A 1 91 ? -0.990 -12.048 -2.241 1.00 76.81 91 VAL A N 1
ATOM 665 C CA . VAL A 1 91 ? -2.154 -11.933 -1.330 1.00 76.81 91 VAL A CA 1
ATOM 666 C C . VAL A 1 91 ? -3.448 -11.416 -1.963 1.00 76.81 91 VAL A C 1
ATOM 668 O O . VAL A 1 91 ? -4.462 -11.303 -1.280 1.00 76.81 91 VAL A O 1
ATOM 671 N N . ALA A 1 92 ? -3.440 -11.080 -3.256 1.00 75.19 92 ALA A N 1
ATOM 672 C CA . ALA A 1 92 ? -4.579 -10.434 -3.915 1.00 75.19 92 ALA A CA 1
ATOM 673 C C . ALA A 1 92 ? -5.869 -11.278 -3.893 1.00 75.19 92 ALA A C 1
ATOM 675 O O . ALA A 1 92 ? -6.959 -10.718 -3.938 1.00 75.19 92 ALA A O 1
ATOM 676 N N . HIS A 1 93 ? -5.735 -12.604 -3.793 1.00 81.38 93 HIS A N 1
ATOM 677 C CA . HIS A 1 93 ? -6.841 -13.562 -3.745 1.00 81.38 93 HIS A CA 1
ATOM 678 C C . HIS A 1 93 ? -7.382 -13.816 -2.326 1.00 81.38 93 HIS A C 1
ATOM 680 O O . HIS A 1 93 ? -8.377 -14.522 -2.171 1.00 81.38 93 HIS A O 1
ATOM 686 N N . LEU A 1 94 ? -6.725 -13.288 -1.287 1.00 86.06 94 LEU A N 1
ATOM 687 C CA . LEU A 1 94 ? -7.129 -13.498 0.100 1.00 86.06 94 LEU A CA 1
ATOM 688 C C . LEU A 1 94 ? -8.187 -12.470 0.513 1.00 86.06 94 LEU A C 1
ATOM 690 O O . LEU A 1 94 ? -8.047 -11.259 0.292 1.00 86.06 94 LEU A O 1
ATOM 694 N N . HIS A 1 95 ? -9.237 -12.963 1.166 1.00 84.81 95 HIS A N 1
ATOM 695 C CA . HIS A 1 95 ? -10.372 -12.180 1.653 1.00 84.81 95 HIS A CA 1
ATOM 696 C C . HIS A 1 95 ? -10.821 -12.669 3.038 1.00 84.81 95 HIS A C 1
ATOM 698 O O . HIS A 1 95 ? -10.472 -13.776 3.459 1.00 84.81 95 HIS A O 1
ATOM 704 N N . GLY A 1 96 ? -11.585 -11.835 3.748 1.00 85.75 96 GLY A N 1
ATOM 705 C CA . GLY A 1 96 ? -12.148 -12.174 5.056 1.00 85.75 96 GLY A CA 1
ATOM 706 C C . GLY A 1 96 ? -11.092 -12.623 6.066 1.00 85.75 96 GLY A C 1
ATOM 707 O O . GLY A 1 96 ? -10.046 -11.990 6.206 1.00 85.75 96 GLY A O 1
ATOM 708 N N . GLU A 1 97 ? -11.352 -13.737 6.745 1.00 87.12 97 GLU A N 1
ATOM 709 C CA . GLU A 1 97 ? -10.479 -14.261 7.803 1.00 87.12 97 GLU A CA 1
ATOM 710 C C . GLU A 1 97 ? -9.085 -14.652 7.288 1.00 87.12 97 GLU A C 1
ATOM 712 O O . GLU A 1 97 ? -8.078 -14.317 7.902 1.00 87.12 97 GLU A O 1
ATOM 717 N N . SER A 1 98 ? -9.004 -15.266 6.100 1.00 86.94 98 SER A N 1
ATOM 718 C CA . SER A 1 98 ? -7.721 -15.669 5.498 1.00 86.94 98 SER A CA 1
ATOM 719 C C . SER A 1 98 ? -6.783 -14.480 5.246 1.00 86.94 98 SER A C 1
ATOM 721 O O . SER A 1 98 ? -5.562 -14.594 5.371 1.00 86.94 98 SER A O 1
ATOM 723 N N . TRP A 1 99 ? -7.362 -13.316 4.938 1.00 89.62 99 TRP A N 1
ATOM 724 C CA . TRP A 1 99 ? -6.632 -12.063 4.791 1.00 89.62 99 TRP A CA 1
ATOM 725 C C . TRP A 1 99 ? -6.122 -11.546 6.142 1.00 89.62 99 TRP A C 1
ATOM 727 O O . TRP A 1 99 ? -4.957 -11.164 6.249 1.00 89.62 99 TRP A O 1
ATOM 737 N N . LEU A 1 100 ? -6.961 -11.585 7.180 1.00 89.88 100 LEU A N 1
ATOM 738 C CA . LEU A 1 100 ? -6.600 -11.145 8.530 1.00 89.88 100 LEU A CA 1
ATOM 739 C C . LEU A 1 100 ? -5.487 -12.012 9.132 1.00 89.88 100 LEU A C 1
ATOM 741 O O . LEU A 1 100 ? -4.500 -11.475 9.630 1.00 89.88 100 LEU A O 1
ATOM 745 N N . THR A 1 101 ? -5.575 -13.338 8.992 1.00 89.50 101 THR A N 1
ATOM 746 C CA . THR A 1 101 ? -4.515 -14.258 9.435 1.00 89.50 101 THR A CA 1
ATOM 747 C C . THR A 1 101 ? -3.193 -13.992 8.713 1.00 89.50 101 THR A C 1
ATOM 749 O O . THR A 1 101 ? -2.123 -14.064 9.318 1.00 89.50 101 THR A O 1
ATOM 752 N N . ARG A 1 102 ? -3.233 -13.650 7.415 1.00 88.50 102 ARG A N 1
ATOM 753 C CA . ARG A 1 102 ? -2.011 -13.313 6.671 1.00 88.50 102 ARG A CA 1
ATOM 754 C C . ARG A 1 102 ? -1.393 -12.005 7.158 1.00 88.50 102 ARG A C 1
ATOM 756 O O . ARG A 1 102 ? -0.173 -11.936 7.276 1.00 88.50 102 ARG A O 1
ATOM 763 N N . LEU A 1 103 ? -2.208 -10.993 7.463 1.00 88.38 103 LEU A N 1
ATOM 764 C CA . LEU A 1 103 ? -1.728 -9.742 8.054 1.00 88.38 103 LEU A CA 1
ATOM 765 C C . LEU A 1 103 ? -1.040 -9.987 9.400 1.00 88.38 103 LEU A C 1
ATOM 767 O O . LEU A 1 103 ? 0.066 -9.497 9.622 1.00 88.38 103 LEU A O 1
ATOM 771 N N . ASP A 1 104 ? -1.654 -10.794 10.257 1.00 89.69 104 ASP A N 1
ATOM 772 C CA . ASP A 1 104 ? -1.090 -11.187 11.547 1.00 89.69 104 ASP A CA 1
ATOM 773 C C . ASP A 1 104 ? 0.260 -11.904 11.406 1.00 89.69 104 ASP A C 1
ATOM 775 O O . ASP A 1 104 ? 1.205 -11.582 12.126 1.00 89.69 104 ASP A O 1
ATOM 779 N N . ALA A 1 105 ? 0.400 -12.795 10.420 1.00 86.88 105 ALA A N 1
ATOM 780 C CA . ALA A 1 105 ? 1.665 -13.471 10.130 1.00 86.88 105 ALA A CA 1
ATOM 781 C C . ALA A 1 105 ? 2.768 -12.514 9.636 1.00 86.88 105 ALA A C 1
ATOM 783 O O . ALA A 1 105 ? 3.931 -12.691 9.985 1.00 86.88 105 ALA A O 1
ATOM 784 N N . ILE A 1 106 ? 2.422 -11.500 8.837 1.00 85.12 106 ILE A N 1
ATOM 785 C CA . ILE A 1 106 ? 3.392 -10.547 8.268 1.00 85.12 106 ILE A CA 1
ATOM 786 C C . ILE A 1 106 ? 3.858 -9.527 9.304 1.00 85.12 106 ILE A C 1
ATOM 788 O O . ILE A 1 106 ? 5.035 -9.176 9.350 1.00 85.12 106 ILE A O 1
ATOM 792 N N . PHE A 1 107 ? 2.935 -9.040 10.131 1.00 83.94 107 PHE A N 1
ATOM 793 C CA . PHE A 1 107 ? 3.235 -8.062 11.175 1.00 83.94 107 PHE A CA 1
ATOM 794 C C . PHE A 1 107 ? 3.586 -8.707 12.522 1.00 83.94 107 PHE A C 1
ATOM 796 O O . PHE A 1 107 ? 3.820 -7.983 13.493 1.00 83.94 107 PHE A O 1
ATOM 803 N N . THR A 1 108 ? 3.617 -10.043 12.587 1.00 86.06 108 THR A N 1
ATOM 804 C CA . THR A 1 108 ? 3.843 -10.846 13.799 1.00 86.06 108 THR A CA 1
ATOM 805 C C . THR A 1 108 ? 2.978 -10.343 14.960 1.00 86.06 108 THR A C 1
ATOM 807 O O . THR A 1 108 ? 3.463 -9.951 16.024 1.00 86.06 108 THR A O 1
ATOM 810 N N . THR A 1 109 ? 1.670 -10.264 14.720 1.00 87.25 109 THR A N 1
ATOM 811 C CA . THR A 1 109 ? 0.671 -9.736 15.657 1.00 87.25 109 THR A CA 1
ATOM 812 C C . THR A 1 109 ? -0.595 -10.594 15.633 1.00 87.25 109 THR A C 1
ATOM 814 O O . THR A 1 109 ? -0.695 -11.497 14.817 1.00 87.25 109 THR A O 1
ATOM 817 N N . THR A 1 110 ? -1.528 -10.353 16.553 1.00 86.69 110 THR A N 1
ATOM 818 C CA . THR A 1 110 ? -2.884 -10.944 16.568 1.00 86.69 110 THR A CA 1
ATOM 819 C C . THR A 1 110 ? -3.965 -9.863 16.454 1.00 86.69 110 THR A C 1
ATOM 821 O O . THR A 1 110 ? -5.155 -10.095 16.668 1.00 86.69 110 THR A O 1
ATOM 824 N N . LEU A 1 111 ? -3.549 -8.630 16.145 1.00 87.38 111 LEU A N 1
ATOM 825 C CA . LEU A 1 111 ? -4.418 -7.461 16.104 1.00 87.38 111 LEU A CA 1
ATOM 826 C C . LEU A 1 111 ? -5.492 -7.576 15.015 1.00 87.38 111 LEU A C 1
ATOM 828 O O . LEU A 1 111 ? -6.567 -6.992 15.169 1.00 87.38 111 LEU A O 1
ATOM 832 N N . PHE A 1 112 ? -5.210 -8.291 13.923 1.00 87.12 112 PHE A N 1
ATOM 833 C CA . PHE A 1 112 ? -6.116 -8.397 12.785 1.00 87.12 112 PHE A CA 1
ATOM 834 C C . PHE A 1 112 ? -7.137 -9.526 12.945 1.00 87.12 112 PHE A C 1
ATOM 836 O O . PHE A 1 112 ? -8.293 -9.309 12.590 1.00 87.12 112 PHE A O 1
ATOM 843 N N . SER A 1 113 ? -6.764 -10.674 13.514 1.00 85.50 113 SER A N 1
ATOM 844 C CA . SER A 1 113 ? -7.689 -11.790 13.785 1.00 85.50 113 SER A CA 1
ATOM 845 C C . SER A 1 113 ? -8.516 -11.605 15.060 1.00 85.50 113 SER A C 1
ATOM 847 O O . SER A 1 113 ? -9.720 -11.853 15.048 1.00 85.50 113 SER A O 1
ATOM 849 N N . GLU A 1 114 ? -7.919 -11.124 16.155 1.00 82.69 114 GLU A N 1
ATOM 850 C CA . GLU A 1 114 ? -8.580 -11.063 17.472 1.00 82.69 114 GLU A CA 1
ATOM 851 C C . GLU A 1 114 ? -8.930 -9.637 17.919 1.00 82.69 114 GLU A C 1
ATOM 853 O O . GLU A 1 114 ? -9.788 -9.444 18.781 1.00 82.69 114 GLU A O 1
ATOM 858 N N . GLY A 1 115 ? -8.279 -8.628 17.338 1.00 82.69 115 GLY A N 1
ATOM 859 C CA . GLY A 1 115 ? -8.382 -7.239 17.776 1.00 82.69 115 GLY A CA 1
ATOM 860 C C . GLY A 1 115 ? -9.277 -6.349 16.913 1.00 82.69 115 GLY A C 1
ATOM 861 O O . GLY A 1 115 ? -10.122 -6.782 16.128 1.00 82.69 115 GLY A O 1
ATOM 862 N N . GLU A 1 116 ? -9.049 -5.043 17.043 1.00 81.88 116 GLU A N 1
ATOM 863 C CA . GLU A 1 116 ? -9.757 -4.005 16.284 1.00 81.88 116 GLU A CA 1
ATOM 864 C C . GLU A 1 116 ? -9.542 -4.137 14.764 1.00 81.88 116 GLU A C 1
ATOM 866 O O . GLU A 1 116 ? -10.392 -3.720 13.973 1.00 81.88 116 GLU A O 1
ATOM 871 N N . GLY A 1 117 ? -8.440 -4.772 14.340 1.00 81.19 117 GLY A N 1
ATOM 872 C CA . GLY A 1 117 ? -8.079 -4.973 12.935 1.00 81.19 117 GLY A CA 1
ATOM 873 C C . GLY A 1 117 ? -9.028 -5.891 12.162 1.00 81.19 117 GLY A C 1
ATOM 874 O O . GLY A 1 117 ? -9.004 -5.875 10.930 1.00 81.19 117 GLY A O 1
ATOM 875 N N . ARG A 1 118 ? -9.944 -6.594 12.844 1.00 86.50 118 ARG A N 1
ATOM 876 C CA . ARG A 1 118 ? -11.048 -7.332 12.206 1.00 86.50 118 ARG A CA 1
ATOM 877 C C . ARG A 1 118 ? -11.927 -6.451 11.319 1.00 86.50 118 ARG A C 1
ATOM 879 O O . ARG A 1 118 ? -12.589 -6.952 10.407 1.00 86.50 118 ARG A O 1
ATOM 886 N N . ALA A 1 119 ? -11.925 -5.138 11.556 1.00 84.94 119 ALA A N 1
ATOM 887 C CA . ALA A 1 119 ? -12.593 -4.160 10.704 1.00 84.94 119 ALA A CA 1
ATOM 888 C C . ALA A 1 119 ? -12.108 -4.191 9.240 1.00 84.94 119 ALA A C 1
ATOM 890 O O . ALA A 1 119 ? -12.867 -3.800 8.360 1.00 84.94 119 ALA A O 1
ATOM 891 N N . PHE A 1 120 ? -10.900 -4.698 8.961 1.00 84.75 120 PHE A N 1
ATOM 892 C CA . PHE A 1 120 ? -10.347 -4.816 7.605 1.00 84.75 120 PHE A CA 1
ATOM 893 C C . PHE A 1 120 ? -10.742 -6.103 6.859 1.00 84.75 120 PHE A C 1
ATOM 895 O O . PHE A 1 120 ? -10.395 -6.254 5.685 1.00 84.75 120 PHE A O 1
ATOM 902 N N . GLY A 1 121 ? -11.436 -7.032 7.524 1.00 84.31 121 GLY A N 1
ATOM 903 C CA . GLY A 1 121 ? -11.989 -8.245 6.918 1.00 84.31 121 GLY A CA 1
ATOM 904 C C . GLY A 1 121 ? -13.394 -8.005 6.364 1.00 84.31 121 GLY A C 1
ATOM 905 O O . GLY A 1 121 ? -13.692 -6.955 5.799 1.00 84.31 121 GLY A O 1
ATOM 906 N N . ASP A 1 122 ? -14.307 -8.948 6.587 1.00 80.69 122 ASP A N 1
ATOM 907 C CA . ASP A 1 122 ? -15.691 -8.845 6.091 1.00 80.69 122 ASP A CA 1
ATOM 908 C C . ASP A 1 122 ? -16.484 -7.699 6.738 1.00 80.69 122 ASP A C 1
ATOM 910 O O . ASP A 1 122 ? -17.500 -7.238 6.217 1.00 80.69 122 ASP A O 1
ATOM 914 N N . ALA A 1 123 ? -16.012 -7.204 7.884 1.00 79.69 123 ALA A N 1
ATOM 915 C CA . ALA A 1 123 ? -16.621 -6.088 8.591 1.00 79.69 123 ALA A CA 1
ATOM 916 C C . ALA A 1 123 ? -16.318 -4.712 7.963 1.00 79.69 123 ALA A C 1
ATOM 918 O O . ALA A 1 123 ? -16.870 -3.721 8.446 1.00 79.69 123 ALA A O 1
ATOM 919 N N . LEU A 1 124 ? -15.490 -4.656 6.911 1.00 80.25 124 LEU A N 1
ATOM 920 C CA . LEU A 1 124 ? -15.173 -3.449 6.137 1.00 80.25 124 LEU A CA 1
ATOM 921 C C . LEU A 1 124 ? -16.399 -2.900 5.396 1.00 80.25 124 LEU A C 1
ATOM 923 O O . LEU A 1 124 ? -16.580 -1.692 5.304 1.00 80.25 124 LEU A O 1
ATOM 927 N N . TYR A 1 125 ? -17.248 -3.792 4.879 1.00 75.31 125 TYR A N 1
ATOM 928 C CA . TYR A 1 125 ? -18.404 -3.432 4.048 1.00 75.31 125 TYR A CA 1
ATOM 929 C C . TYR A 1 125 ? -19.715 -3.343 4.831 1.00 75.31 125 TYR A C 1
ATOM 931 O O . TYR A 1 125 ? -20.776 -3.127 4.246 1.00 75.31 125 TYR A O 1
ATOM 939 N N . ARG A 1 126 ? -19.673 -3.534 6.154 1.00 76.38 126 ARG A N 1
ATOM 940 C CA . ARG A 1 126 ? -20.869 -3.427 6.989 1.00 76.38 126 ARG A CA 1
ATOM 941 C 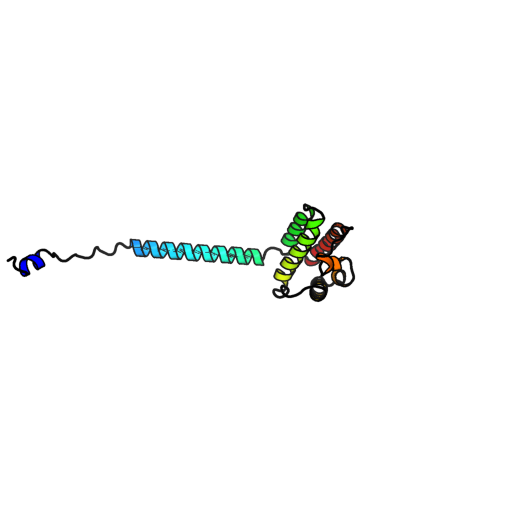C . ARG A 1 126 ? -21.099 -1.970 7.396 1.00 76.38 126 ARG A C 1
ATOM 943 O O . ARG A 1 126 ? -20.153 -1.332 7.858 1.00 76.38 126 ARG A O 1
ATOM 950 N N . PRO A 1 127 ? -22.342 -1.464 7.300 1.00 68.12 127 PRO A N 1
ATOM 951 C CA . PRO A 1 127 ? -22.706 -0.181 7.886 1.00 68.12 127 PRO A CA 1
ATOM 952 C C . PRO A 1 127 ? -22.359 -0.183 9.377 1.00 68.12 127 PRO A C 1
ATOM 954 O O . PRO A 1 127 ? -22.739 -1.110 10.097 1.00 68.12 127 PRO A O 1
ATOM 957 N N . ARG A 1 128 ? -21.617 0.825 9.838 1.00 68.81 128 ARG A N 1
ATOM 958 C CA . ARG A 1 128 ? -21.191 0.942 11.235 1.00 68.81 128 ARG A CA 1
ATOM 959 C C . ARG A 1 128 ? -21.533 2.334 11.759 1.00 68.81 128 ARG A C 1
ATOM 961 O O . ARG A 1 128 ? -21.365 3.315 11.042 1.00 68.81 128 ARG A O 1
ATOM 968 N N . ALA A 1 129 ? -22.048 2.380 12.986 1.00 64.00 129 ALA A N 1
ATOM 969 C CA . ALA A 1 129 ? -22.376 3.623 13.681 1.00 64.00 129 ALA A CA 1
ATOM 970 C C . ALA A 1 129 ? -21.136 4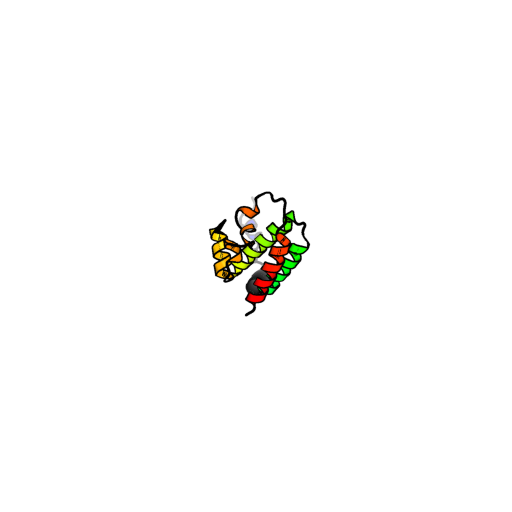.269 14.324 1.00 64.00 129 ALA A C 1
ATOM 972 O O . ALA A 1 129 ? -21.021 5.489 14.327 1.00 64.00 129 ALA A O 1
ATOM 973 N N . ASP A 1 130 ? -20.195 3.446 14.794 1.00 68.81 130 ASP A N 1
ATOM 974 C CA . ASP A 1 130 ? -18.936 3.892 15.391 1.00 68.81 130 ASP A CA 1
ATOM 975 C C . ASP A 1 130 ? -17.780 3.820 14.387 1.00 68.81 130 ASP A C 1
ATOM 977 O O . ASP A 1 130 ? -17.663 2.850 13.631 1.00 68.81 130 ASP A O 1
ATOM 981 N N . ASP A 1 131 ? -16.904 4.826 14.405 1.00 69.75 131 ASP A N 1
ATOM 982 C CA . ASP A 1 131 ? -15.707 4.891 13.565 1.00 69.75 131 ASP A CA 1
ATOM 983 C C . ASP A 1 131 ? -14.456 4.406 14.334 1.00 69.75 131 ASP A C 1
ATOM 985 O O . ASP A 1 131 ? -13.870 5.176 15.098 1.00 69.75 131 ASP A O 1
ATOM 989 N N . PRO A 1 132 ? -13.989 3.153 14.143 1.00 75.31 132 PRO A N 1
ATOM 990 C CA . PRO A 1 132 ? -12.756 2.670 14.767 1.00 75.31 132 PRO A CA 1
ATOM 991 C C . PRO A 1 132 ? -11.486 3.212 14.086 1.00 75.31 132 PRO A C 1
ATOM 993 O O . PRO A 1 132 ? -10.380 2.886 14.522 1.00 75.31 132 PRO A O 1
ATOM 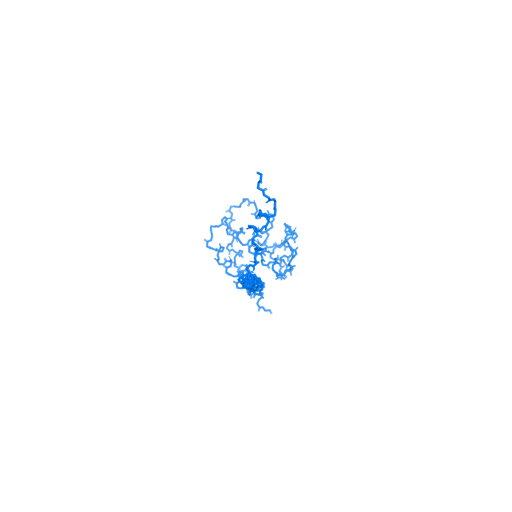996 N N . SER A 1 133 ? -11.606 4.011 13.015 1.00 74.44 133 SER A N 1
ATOM 997 C CA . SER A 1 133 ? -10.476 4.379 12.153 1.00 74.44 133 SER A CA 1
ATOM 998 C C . SER A 1 133 ? -9.362 5.124 12.887 1.00 74.44 133 SER A C 1
ATOM 1000 O O . SER A 1 133 ? -8.204 4.987 12.504 1.00 74.44 133 SER A O 1
ATOM 1002 N N . GLU A 1 134 ? -9.669 5.879 13.947 1.00 78.44 134 GLU A N 1
ATOM 1003 C CA . GLU A 1 134 ? -8.659 6.616 14.721 1.00 78.44 134 GLU A CA 1
ATOM 1004 C C . GLU A 1 134 ? -7.820 5.709 15.641 1.00 78.44 134 GLU A C 1
ATOM 1006 O O . GLU A 1 134 ? -6.601 5.883 15.767 1.00 78.44 134 GLU A O 1
ATOM 1011 N N . THR A 1 135 ? -8.438 4.719 16.289 1.00 82.06 135 THR A N 1
ATOM 1012 C CA . THR A 1 135 ? -7.697 3.736 17.099 1.00 82.06 135 THR A CA 1
ATOM 1013 C C . THR A 1 135 ? -6.906 2.789 16.199 1.00 82.06 135 THR A C 1
ATOM 1015 O O . THR A 1 135 ? -5.736 2.501 16.473 1.00 82.06 135 THR A O 1
ATOM 1018 N N . LEU A 1 136 ? -7.484 2.425 15.049 1.00 84.06 136 LEU A N 1
ATOM 1019 C CA . LEU A 1 136 ? -6.799 1.688 13.993 1.00 84.06 136 LEU A CA 1
ATOM 1020 C C . LEU A 1 136 ? -5.611 2.465 13.424 1.00 84.06 136 LEU A C 1
ATOM 1022 O O . LEU A 1 136 ? -4.538 1.885 13.297 1.00 84.06 136 LEU A O 1
ATOM 1026 N N . ASP A 1 137 ? -5.736 3.769 13.167 1.00 85.25 137 ASP A N 1
ATOM 1027 C CA . ASP A 1 137 ? -4.626 4.610 12.698 1.00 85.25 137 ASP A CA 1
ATOM 1028 C C . ASP A 1 137 ? -3.429 4.556 13.652 1.00 85.25 137 ASP A C 1
ATOM 1030 O O . ASP A 1 137 ? -2.289 4.364 13.221 1.00 85.25 137 ASP A O 1
ATOM 1034 N N . ARG A 1 138 ? -3.672 4.688 14.963 1.00 85.19 138 ARG A N 1
ATOM 1035 C CA . ARG A 1 138 ? -2.607 4.617 15.978 1.00 85.19 138 ARG A CA 1
ATOM 1036 C C . ARG A 1 138 ? -1.953 3.239 16.014 1.00 85.19 138 ARG A C 1
ATOM 1038 O O . ARG A 1 138 ? -0.723 3.139 16.071 1.00 85.19 138 ARG A O 1
ATOM 1045 N N . SER A 1 139 ? -2.761 2.186 15.950 1.00 85.31 139 SER A N 1
ATOM 1046 C CA . SER A 1 139 ? -2.286 0.804 15.905 1.00 85.31 139 SER A CA 1
ATOM 1047 C C . SER A 1 139 ? -1.450 0.532 14.650 1.00 85.31 139 SER A C 1
ATOM 1049 O O . SER A 1 139 ? -0.336 0.016 14.754 1.00 85.31 139 SER A O 1
ATOM 1051 N N . LEU A 1 140 ? -1.915 0.971 13.478 1.00 85.56 140 LEU A N 1
ATOM 1052 C CA . LEU A 1 140 ? -1.194 0.865 12.209 1.00 85.56 140 LEU A CA 1
ATOM 1053 C C . LEU A 1 140 ? 0.111 1.661 12.233 1.00 85.56 140 LEU A C 1
ATOM 1055 O O . LEU A 1 140 ? 1.150 1.135 11.843 1.00 85.56 140 LEU A O 1
ATOM 1059 N N . GLN A 1 141 ? 0.110 2.889 12.756 1.00 86.94 141 GLN A N 1
ATOM 1060 C CA . GLN A 1 141 ? 1.326 3.694 12.885 1.00 86.94 141 GLN A CA 1
ATOM 1061 C C . GLN A 1 141 ? 2.382 2.996 13.760 1.00 86.94 141 GLN A C 1
ATOM 1063 O O . GLN A 1 141 ? 3.572 3.021 13.433 1.00 86.94 141 GLN A O 1
ATOM 1068 N N . LYS A 1 142 ? 1.955 2.332 14.843 1.00 86.19 142 LYS A N 1
ATOM 1069 C CA . LYS A 1 142 ? 2.828 1.538 15.722 1.00 86.19 142 LYS A CA 1
ATOM 1070 C C . LYS A 1 142 ? 3.358 0.269 15.046 1.00 86.19 142 LYS A C 1
ATOM 1072 O O . LYS A 1 142 ? 4.491 -0.121 15.307 1.00 86.19 142 LYS A O 1
ATOM 1077 N N . LEU A 1 143 ? 2.569 -0.381 14.193 1.00 85.12 143 LEU A N 1
ATOM 1078 C CA . LEU A 1 143 ? 3.016 -1.552 13.430 1.00 85.12 143 LEU A CA 1
ATOM 1079 C C . LEU A 1 143 ? 4.008 -1.155 12.328 1.00 85.12 143 LEU A C 1
ATOM 1081 O O . LEU A 1 143 ? 5.075 -1.752 12.210 1.00 85.12 143 LEU A O 1
ATOM 1085 N N . LEU A 1 144 ? 3.718 -0.087 11.581 1.00 83.69 144 LEU A N 1
ATOM 1086 C CA . LEU A 1 144 ? 4.595 0.424 10.522 1.00 83.69 144 LEU A CA 1
ATOM 1087 C C . LEU A 1 144 ? 5.931 0.958 11.050 1.00 83.69 144 LEU A C 1
ATOM 1089 O O . LEU A 1 144 ? 6.932 0.924 10.336 1.00 83.69 144 LEU A O 1
ATOM 1093 N N . SER A 1 145 ? 5.977 1.461 12.287 1.00 81.38 145 SER A N 1
ATOM 1094 C CA . SER A 1 145 ? 7.238 1.872 12.911 1.00 81.38 145 SER A CA 1
ATOM 1095 C C . SER A 1 145 ? 8.118 0.690 13.325 1.00 81.38 145 SER A C 1
ATOM 1097 O O . SER A 1 145 ? 9.332 0.856 13.385 1.00 81.38 145 SER A O 1
ATOM 1099 N N . ARG A 1 146 ? 7.539 -0.497 13.562 1.00 79.00 146 ARG A N 1
ATOM 1100 C CA . ARG A 1 146 ? 8.281 -1.730 13.886 1.00 79.00 146 ARG A CA 1
ATOM 1101 C C . ARG A 1 146 ? 8.886 -2.419 12.670 1.00 79.00 146 ARG A C 1
ATOM 1103 O O . ARG A 1 146 ? 9.887 -3.098 12.829 1.00 79.00 146 ARG A O 1
ATOM 1110 N N . LEU A 1 147 ? 8.326 -2.201 11.481 1.00 71.56 147 LEU A N 1
ATOM 1111 C CA . LEU A 1 147 ? 8.830 -2.749 10.214 1.00 71.56 147 LEU A CA 1
ATOM 1112 C C . LEU A 1 147 ? 10.218 -2.188 9.802 1.00 71.56 147 LEU A C 1
ATOM 1114 O O . LEU A 1 147 ? 10.735 -2.550 8.753 1.00 71.56 147 LEU A O 1
ATOM 1118 N N . ASP A 1 148 ? 10.779 -1.260 10.588 1.00 57.41 148 ASP A N 1
ATOM 1119 C CA . ASP A 1 148 ? 12.059 -0.562 10.367 1.00 57.41 148 ASP A CA 1
ATOM 1120 C C . ASP A 1 148 ? 13.263 -1.247 11.054 1.00 57.41 148 ASP A C 1
ATOM 1122 O O . ASP A 1 148 ? 14.375 -0.730 10.975 1.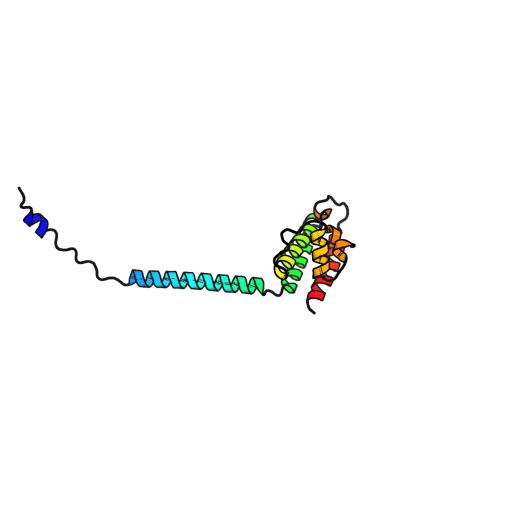00 57.41 148 ASP A O 1
ATOM 1126 N N . ARG A 1 149 ? 13.050 -2.354 11.780 1.00 44.97 149 ARG A N 1
ATOM 1127 C CA . ARG A 1 149 ? 14.079 -3.077 12.548 1.00 44.97 149 ARG A CA 1
ATOM 1128 C C . ARG A 1 149 ? 14.242 -4.497 12.022 1.00 44.97 149 ARG A C 1
ATOM 1130 O O . ARG A 1 149 ? 15.408 -4.937 11.962 1.00 44.97 149 ARG A O 1
#